Protein AF-A0AAW0JZE6-F1 (afdb_monomer_lite)

pLDDT: mean 93.61, std 4.69, range [60.53, 97.62]

Organism: Myodes glareolus (NCBI:txid447135)

Foldseek 3Di:
DADLPQLQVLLCVLVVHDSQKDAAPVCVVVSSPDNDNVSSVVCVVVVRIDRHDDDDDDCPVVVVVVVCVVVVNQVDPVNDDDDPCVVPND

Secondary structure (DSSP, 8-state):
----HHHHHHHHHHTT-SS-EEE-GGGHHHHHH--SHHHHHHHHHTTSEEEPPPPP---HHHHHHHHHHHTTTT-SGGG--S-HHHHS--

Radius of gyration: 24.69 Å; chains: 1; bounding box: 43×29×66 Å

Structure (mmCIF, N/CA/C/O backbone):
data_AF-A0AAW0JZE6-F1
#
_entry.id   AF-A0AAW0JZE6-F1
#
loop_
_atom_site.group_PDB
_atom_site.id
_atom_site.type_symbol
_atom_site.label_atom_id
_atom_site.label_alt_id
_atom_site.label_comp_id
_atom_site.label_asym_id
_atom_site.label_entity_id
_atom_site.label_seq_id
_atom_site.pdbx_PDB_ins_code
_atom_site.Cartn_x
_atom_site.Cartn_y
_atom_site.Cartn_z
_atom_site.occupancy
_atom_site.B_iso_or_equiv
_atom_site.auth_seq_id
_atom_site.auth_comp_id
_atom_site.auth_asym_id
_atom_site.auth_atom_id
_atom_site.pdbx_PDB_model_num
ATOM 1 N N . MET A 1 1 ? 2.793 1.222 29.839 1.00 60.53 1 MET A N 1
ATOM 2 C CA . MET A 1 1 ? 2.421 1.303 28.405 1.00 60.53 1 MET A CA 1
ATOM 3 C C . MET A 1 1 ? 1.324 0.292 28.114 1.00 60.53 1 MET A C 1
ATOM 5 O O . MET A 1 1 ? 1.481 -0.862 28.490 1.00 60.53 1 MET A O 1
ATOM 9 N N . SER A 1 2 ? 0.228 0.710 27.481 1.00 75.38 2 SER A N 1
ATOM 10 C CA . SER A 1 2 ? -0.874 -0.180 27.094 1.00 75.38 2 SER A CA 1
ATOM 11 C C . 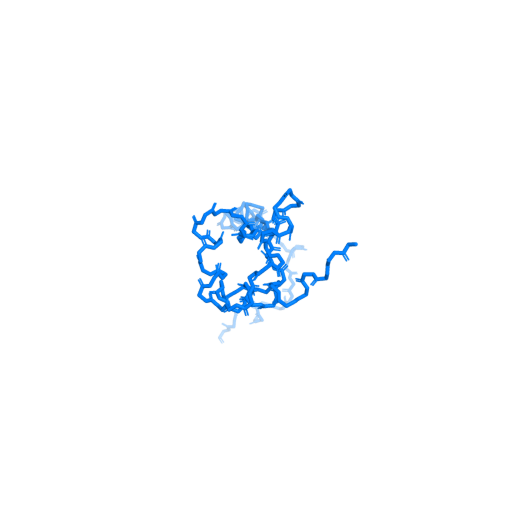SER A 1 2 ? -0.536 -0.977 25.823 1.00 75.38 2 SER A C 1
ATOM 13 O O . SER A 1 2 ? 0.134 -0.485 24.913 1.00 75.38 2 SER A O 1
ATOM 15 N N . MET A 1 3 ? -0.978 -2.235 25.747 1.00 87.62 3 MET A N 1
ATOM 16 C CA . MET A 1 3 ? -0.731 -3.102 24.589 1.00 87.62 3 MET A CA 1
ATOM 17 C C . MET A 1 3 ? -1.830 -2.920 23.524 1.00 87.62 3 MET A C 1
ATOM 19 O O . MET A 1 3 ? -2.922 -3.452 23.664 1.00 87.62 3 MET A O 1
ATOM 23 N N . LEU A 1 4 ? -1.522 -2.251 22.404 1.00 92.12 4 LEU A N 1
ATOM 24 C CA . LEU A 1 4 ? -2.481 -1.959 21.314 1.00 92.12 4 LEU A CA 1
ATOM 25 C C . LEU A 1 4 ? -2.564 -3.041 20.210 1.00 92.12 4 LEU A C 1
ATOM 27 O O . LEU A 1 4 ? -2.899 -2.763 19.052 1.00 92.12 4 LEU A O 1
ATOM 31 N N . ARG A 1 5 ? -2.209 -4.297 20.524 1.00 92.75 5 ARG A N 1
ATOM 32 C CA . ARG A 1 5 ? -2.181 -5.398 19.534 1.00 92.75 5 ARG A CA 1
ATOM 33 C C . ARG A 1 5 ? -3.576 -5.724 18.997 1.00 92.75 5 ARG A C 1
ATOM 35 O O . ARG A 1 5 ? -3.725 -5.957 17.795 1.00 92.75 5 ARG A O 1
ATOM 42 N N . LEU A 1 6 ? -4.587 -5.713 19.868 1.00 93.62 6 LEU A N 1
ATOM 43 C CA . LEU A 1 6 ? -5.975 -5.987 19.498 1.00 93.62 6 LEU A CA 1
ATOM 44 C C . LEU A 1 6 ? -6.500 -4.927 18.526 1.00 93.62 6 LEU A C 1
ATOM 46 O O . LEU A 1 6 ? -6.997 -5.267 17.454 1.00 93.62 6 LEU A O 1
ATOM 50 N N . GLN A 1 7 ? -6.324 -3.654 18.867 1.00 94.94 7 GLN A N 1
ATOM 51 C CA . GLN A 1 7 ? -6.793 -2.507 18.094 1.00 94.94 7 GLN A CA 1
ATOM 52 C C . GLN A 1 7 ? -6.148 -2.486 16.714 1.00 94.94 7 GLN A C 1
ATOM 54 O O . GLN A 1 7 ? -6.836 -2.323 15.710 1.00 94.94 7 GLN A O 1
ATOM 59 N N . LYS A 1 8 ? -4.839 -2.758 16.640 1.00 94.19 8 LYS A N 1
ATOM 60 C CA . LYS A 1 8 ? -4.122 -2.842 15.365 1.00 94.19 8 LYS A CA 1
ATOM 61 C C . LYS A 1 8 ? -4.646 -3.971 14.471 1.00 94.19 8 LYS A C 1
ATOM 63 O O . LYS A 1 8 ? -4.781 -3.774 13.264 1.00 94.19 8 LYS A O 1
ATOM 68 N N . ARG A 1 9 ? -4.985 -5.131 15.050 1.00 94.88 9 ARG A N 1
ATOM 69 C CA . ARG A 1 9 ? -5.599 -6.264 14.333 1.00 94.88 9 ARG A CA 1
ATOM 70 C C . ARG A 1 9 ? -7.015 -5.937 13.852 1.00 94.88 9 ARG A C 1
ATOM 72 O O . ARG A 1 9 ? -7.346 -6.212 12.702 1.00 94.88 9 ARG A O 1
ATOM 79 N N . LEU A 1 10 ? -7.847 -5.348 14.713 1.00 95.06 10 LEU A N 1
ATOM 80 C CA . LEU A 1 10 ? -9.217 -4.966 14.365 1.00 95.06 10 LEU A CA 1
ATOM 81 C C . LEU A 1 10 ? -9.236 -3.888 13.276 1.00 95.06 10 LEU A C 1
ATOM 83 O O . LEU A 1 10 ? -9.956 -4.042 12.295 1.00 95.06 10 LEU A O 1
ATOM 87 N N . ALA A 1 11 ? -8.404 -2.853 13.401 1.00 95.88 11 ALA A N 1
ATOM 88 C CA . ALA A 1 11 ? -8.276 -1.793 12.405 1.00 95.88 11 ALA A CA 1
ATOM 89 C C . ALA A 1 11 ? -7.818 -2.323 11.041 1.00 95.88 11 ALA A C 1
ATOM 91 O O . ALA A 1 11 ? -8.398 -1.958 10.025 1.00 95.88 11 ALA A O 1
ATOM 92 N N . SER A 1 12 ? -6.844 -3.237 11.018 1.00 96.00 12 SER A N 1
ATOM 93 C CA . SER A 1 12 ? -6.379 -3.902 9.791 1.00 96.00 12 SER A CA 1
ATOM 94 C C . SER A 1 12 ? -7.505 -4.683 9.102 1.00 96.00 12 SER A C 1
ATOM 96 O O . SER A 1 12 ? -7.709 -4.541 7.898 1.00 96.00 12 SER A O 1
ATOM 98 N N . SER A 1 13 ? -8.301 -5.434 9.871 1.00 94.25 13 SER A N 1
ATOM 99 C CA . SER A 1 13 ? -9.459 -6.168 9.346 1.00 94.25 13 SER A CA 1
ATOM 100 C C . SER A 1 13 ? -10.573 -5.245 8.840 1.00 94.25 13 SER A C 1
ATOM 102 O O . SER A 1 13 ? -11.226 -5.584 7.859 1.00 94.25 13 SER A O 1
ATOM 104 N N . VAL A 1 14 ? -10.801 -4.099 9.489 1.00 95.12 14 VAL A N 1
ATOM 105 C CA . VAL A 1 14 ? -11.839 -3.128 9.098 1.00 95.12 14 VAL A CA 1
ATOM 106 C C . VAL A 1 14 ? -11.439 -2.334 7.851 1.00 95.12 14 VAL A C 1
ATOM 108 O O . VAL A 1 14 ? -12.285 -2.103 6.995 1.00 95.12 14 VAL A O 1
ATOM 111 N N . LEU A 1 15 ? -10.169 -1.936 7.736 1.00 94.19 15 LEU A N 1
ATOM 112 C CA . LEU A 1 15 ? -9.630 -1.176 6.599 1.00 94.19 15 LEU A CA 1
ATOM 113 C C . LEU A 1 15 ? -9.236 -2.058 5.403 1.00 94.19 15 LEU A C 1
ATOM 115 O O . LEU A 1 15 ? -8.727 -1.533 4.417 1.00 94.19 15 LEU A O 1
ATOM 119 N N . LEU A 1 16 ? -9.418 -3.382 5.499 1.00 93.50 16 LEU A N 1
ATOM 120 C CA . LEU A 1 16 ? -8.984 -4.360 4.492 1.00 93.50 16 LEU A CA 1
ATOM 121 C C . LEU A 1 16 ? -7.506 -4.188 4.099 1.00 93.50 16 LEU A C 1
ATOM 123 O O . LEU A 1 16 ? -7.112 -4.362 2.947 1.00 93.50 16 LEU A O 1
ATOM 127 N N . CYS A 1 17 ? -6.668 -3.829 5.071 1.00 91.81 17 CYS A N 1
ATOM 128 C CA . CYS A 1 17 ? -5.252 -3.567 4.862 1.00 91.81 17 CYS A CA 1
ATOM 129 C C . CYS A 1 17 ? -4.400 -4.486 5.742 1.00 91.81 17 CYS A C 1
ATOM 131 O O . CYS A 1 17 ? -4.864 -5.014 6.747 1.00 91.81 17 CYS A O 1
ATOM 133 N N . GLY A 1 18 ? -3.135 -4.701 5.373 1.00 88.62 18 GLY A N 1
ATOM 134 C CA . GLY A 1 18 ? -2.197 -5.484 6.186 1.00 88.62 18 GLY A CA 1
ATOM 135 C C . GLY A 1 18 ? -1.678 -4.706 7.405 1.00 88.62 18 GLY A C 1
ATOM 136 O O . GLY A 1 18 ? -2.379 -3.925 8.041 1.00 88.62 18 GLY A O 1
ATOM 137 N N . LYS A 1 19 ? -0.375 -4.814 7.695 1.00 83.31 19 LYS A N 1
ATOM 138 C CA . LYS A 1 19 ? 0.294 -4.086 8.800 1.00 83.31 19 LYS A CA 1
ATOM 139 C C . LYS A 1 19 ? 0.400 -2.554 8.593 1.00 83.31 19 LYS A C 1
ATOM 141 O O . LYS A 1 19 ? 1.165 -1.889 9.293 1.00 83.31 19 LYS A O 1
ATOM 146 N N . LYS A 1 20 ? -0.342 -1.976 7.640 1.00 90.06 20 LYS A N 1
ATOM 147 C CA . LYS A 1 20 ? -0.276 -0.565 7.207 1.00 90.06 20 LYS A CA 1
ATOM 148 C C . LYS A 1 20 ? -1.218 0.366 7.987 1.00 90.06 20 LYS A C 1
ATOM 150 O O . LYS A 1 20 ? -1.626 1.398 7.471 1.00 90.06 20 LYS A O 1
ATOM 155 N N . VAL A 1 21 ? -1.515 0.040 9.240 1.00 94.62 21 VAL A N 1
ATOM 156 C CA . VAL A 1 21 ? -2.290 0.902 10.142 1.00 94.62 21 VAL A CA 1
ATOM 157 C C . VAL A 1 21 ? -1.346 1.804 10.935 1.00 94.62 21 VAL A C 1
ATOM 159 O O . VAL A 1 21 ? -0.347 1.329 11.491 1.00 94.62 21 VAL A O 1
ATOM 162 N N . TRP A 1 22 ? -1.661 3.093 10.977 1.00 94.62 22 TRP A N 1
ATOM 163 C CA . TRP A 1 22 ? -1.081 4.074 11.886 1.00 94.62 22 TRP A CA 1
ATOM 164 C C . TRP A 1 22 ? -2.076 4.377 13.012 1.00 94.62 22 TRP A C 1
ATOM 166 O O . TRP A 1 22 ? -3.279 4.445 12.768 1.00 94.62 22 TRP A O 1
ATOM 176 N N . LEU A 1 23 ? -1.562 4.485 14.235 1.00 94.19 23 LEU A N 1
ATOM 177 C CA . LEU A 1 23 ? -2.311 4.798 15.452 1.00 94.19 23 LEU A CA 1
ATOM 178 C C . LEU A 1 23 ? -1.692 6.068 16.031 1.00 94.19 23 LEU A C 1
ATOM 180 O O . LEU A 1 23 ? -0.463 6.119 16.140 1.00 94.19 23 LEU A O 1
ATOM 184 N N . ASP A 1 24 ? -2.513 7.045 16.400 1.00 94.06 24 ASP A N 1
ATOM 185 C CA . ASP A 1 24 ? -2.025 8.285 17.002 1.00 94.06 24 ASP A CA 1
ATOM 186 C C . ASP A 1 24 ? -1.362 8.016 18.374 1.00 94.06 24 ASP A C 1
ATOM 188 O O . ASP A 1 24 ? -2.023 7.498 19.284 1.00 94.06 24 ASP A O 1
ATOM 192 N N . PRO A 1 25 ? -0.067 8.351 18.562 1.00 93.50 25 PRO A N 1
ATOM 193 C CA . PRO A 1 25 ? 0.618 8.175 19.842 1.00 93.50 25 PRO A CA 1
ATOM 194 C C . PRO A 1 25 ? 0.047 9.056 20.967 1.00 93.50 25 PRO A C 1
ATOM 196 O O . PRO A 1 25 ? 0.133 8.675 22.136 1.00 93.50 25 PRO A O 1
ATOM 199 N N . ASN A 1 26 ? -0.577 10.191 20.641 1.00 92.81 26 ASN A N 1
ATOM 200 C CA . ASN A 1 26 ? -1.124 11.121 21.632 1.00 92.81 26 ASN A CA 1
ATOM 201 C C . ASN A 1 26 ? -2.473 10.649 22.193 1.00 92.81 26 ASN A C 1
ATOM 203 O O . ASN A 1 26 ? -2.841 10.988 23.316 1.00 92.81 26 ASN A O 1
ATOM 207 N N . LYS A 1 27 ? -3.211 9.835 21.429 1.00 90.75 27 LYS A N 1
ATOM 208 C CA . LYS A 1 27 ? -4.551 9.327 21.774 1.00 90.75 27 LYS A CA 1
ATOM 209 C C . LYS A 1 27 ? -4.542 7.855 22.191 1.00 90.75 27 LYS A C 1
ATOM 211 O O . LYS A 1 27 ? -5.553 7.162 22.123 1.00 90.75 27 LYS A O 1
ATOM 216 N N . THR A 1 28 ? -3.405 7.358 22.671 1.00 92.56 28 THR A N 1
ATOM 217 C CA . THR A 1 28 ? -3.213 5.941 23.033 1.00 92.56 28 THR A CA 1
ATOM 218 C C . THR A 1 28 ? -4.210 5.421 24.069 1.00 92.56 28 THR A C 1
ATOM 220 O O . THR A 1 28 ? -4.661 4.284 23.937 1.00 92.56 28 THR A O 1
ATOM 223 N N . ASN A 1 29 ? -4.596 6.231 25.059 1.00 92.12 29 ASN A N 1
ATOM 224 C CA . ASN A 1 29 ? -5.590 5.849 26.073 1.00 92.12 29 ASN A CA 1
ATOM 225 C C . ASN A 1 29 ? -7.001 5.700 25.481 1.00 92.12 29 ASN A C 1
ATOM 227 O O . ASN A 1 29 ? -7.711 4.748 25.799 1.00 92.12 29 ASN A O 1
ATOM 231 N N . GLU A 1 30 ? -7.384 6.601 24.577 1.00 91.81 30 GLU A N 1
ATOM 232 C CA . GLU A 1 30 ? -8.678 6.569 23.892 1.00 91.81 30 GLU A CA 1
ATOM 233 C C . GLU A 1 30 ? -8.763 5.346 22.971 1.00 91.81 30 GLU A C 1
ATOM 235 O O . GLU A 1 30 ? -9.698 4.549 23.060 1.00 91.81 30 GLU A O 1
ATOM 240 N N . ILE A 1 31 ? -7.711 5.113 22.182 1.00 94.31 31 ILE A N 1
ATOM 241 C CA . ILE A 1 31 ? -7.588 3.937 21.317 1.00 94.31 31 ILE A CA 1
ATOM 242 C C . ILE A 1 31 ? -7.616 2.645 22.148 1.00 94.31 31 ILE A C 1
ATOM 244 O O . ILE A 1 31 ? -8.286 1.688 21.762 1.00 94.31 31 ILE A O 1
ATOM 248 N N . ALA A 1 32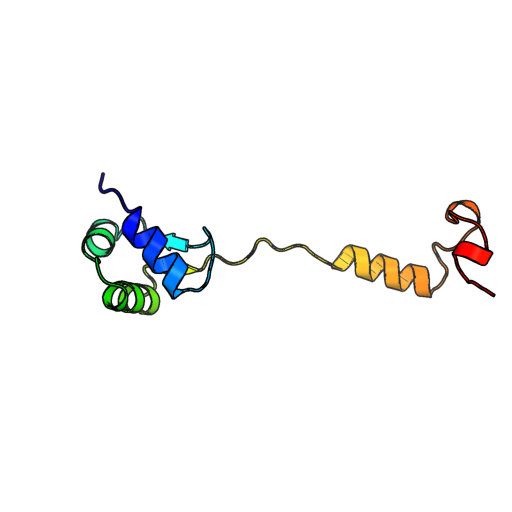 ? -6.935 2.601 23.298 1.00 94.19 32 ALA A N 1
ATOM 249 C CA . ALA A 1 32 ? -6.903 1.420 24.164 1.00 94.19 32 ALA A CA 1
ATOM 250 C C . ALA A 1 32 ? -8.287 1.026 24.705 1.00 94.19 32 ALA A C 1
ATOM 252 O O . ALA A 1 32 ? -8.533 -0.161 24.906 1.00 94.19 32 ALA A O 1
ATOM 253 N N . SER A 1 33 ? -9.198 1.988 24.894 1.00 92.88 33 SER A N 1
ATOM 254 C CA . SER A 1 33 ? -10.567 1.718 25.357 1.00 92.88 33 SER A CA 1
ATOM 255 C C . SER A 1 33 ? -11.486 1.116 24.280 1.00 92.88 33 SER A C 1
ATOM 257 O O . SER A 1 33 ? -12.536 0.553 24.598 1.00 92.88 33 SER A O 1
ATOM 259 N N . ALA A 1 34 ? -11.098 1.187 23.001 1.00 94.75 34 ALA A N 1
ATOM 260 C CA . ALA A 1 34 ? -11.871 0.631 21.896 1.00 94.75 34 ALA A CA 1
ATOM 261 C C . ALA A 1 34 ? -11.644 -0.884 21.746 1.00 94.75 34 ALA A C 1
ATOM 263 O O . ALA A 1 34 ? -10.578 -1.335 21.322 1.00 94.75 34 ALA A O 1
ATOM 264 N N . ASN A 1 35 ? -12.690 -1.666 22.025 1.00 93.31 35 ASN A N 1
ATOM 265 C CA . ASN A 1 35 ? -12.668 -3.133 21.995 1.00 93.31 35 ASN A CA 1
ATOM 266 C C . ASN A 1 35 ? -13.520 -3.729 20.861 1.00 93.31 35 ASN A C 1
ATOM 268 O O . ASN A 1 35 ? -13.328 -4.887 20.483 1.00 93.31 35 ASN A O 1
ATOM 272 N N . SER A 1 36 ? -14.445 -2.953 20.283 1.00 95.31 36 SER A N 1
ATOM 273 C CA . SER A 1 36 ? -15.334 -3.408 19.208 1.00 95.31 36 SER A CA 1
ATOM 274 C C . SER A 1 36 ? -14.938 -2.861 17.832 1.00 95.31 36 SER A C 1
ATOM 276 O O . SER A 1 36 ? -14.346 -1.790 17.690 1.00 95.31 36 SER A O 1
ATOM 278 N N . ARG A 1 37 ? -15.330 -3.568 16.762 1.00 96.25 37 ARG A N 1
ATOM 279 C CA . ARG A 1 37 ? -15.129 -3.087 15.379 1.00 96.25 37 ARG A CA 1
ATOM 280 C C . ARG A 1 37 ? -15.891 -1.790 15.090 1.00 96.25 37 ARG A C 1
ATOM 282 O O . ARG A 1 37 ? -15.437 -0.991 14.278 1.00 96.25 37 ARG A O 1
ATOM 289 N N . GLN A 1 38 ? -17.037 -1.580 15.736 1.00 96.19 38 GLN A N 1
ATOM 290 C CA . GLN A 1 38 ? -17.837 -0.362 15.580 1.00 96.19 38 GLN A CA 1
ATOM 291 C C . GLN A 1 38 ? -17.107 0.858 16.158 1.00 96.19 38 GLN A C 1
ATOM 293 O O . GLN A 1 38 ? -17.047 1.892 15.496 1.00 96.19 38 GLN A O 1
ATOM 298 N N . GLN A 1 39 ? -16.477 0.718 17.329 1.00 96.44 39 GLN A N 1
ATOM 299 C CA . GLN A 1 39 ? -15.645 1.772 17.921 1.00 96.44 39 GLN A CA 1
ATOM 300 C C . GLN A 1 39 ? -14.430 2.083 17.039 1.00 96.44 39 GLN A C 1
ATOM 302 O O . GLN A 1 39 ? -14.165 3.244 16.751 1.00 96.44 39 GLN A O 1
ATOM 307 N N . ILE A 1 40 ? -13.752 1.059 16.510 1.00 96.25 40 ILE A N 1
ATOM 308 C CA . ILE A 1 40 ? -12.628 1.250 15.580 1.00 96.25 40 ILE A CA 1
ATOM 309 C C . ILE A 1 40 ? -13.057 2.011 14.312 1.00 96.25 40 ILE A C 1
ATOM 311 O O . ILE A 1 40 ? -12.329 2.886 13.857 1.00 96.25 40 ILE A O 1
ATOM 315 N N . ARG A 1 41 ? -14.254 1.751 13.763 1.00 96.75 41 ARG A N 1
ATOM 316 C CA . ARG A 1 41 ? -14.800 2.537 12.636 1.00 96.75 41 ARG A CA 1
ATOM 317 C C . ARG A 1 41 ? -15.031 4.004 12.997 1.00 96.75 41 ARG A C 1
ATOM 319 O O . ARG A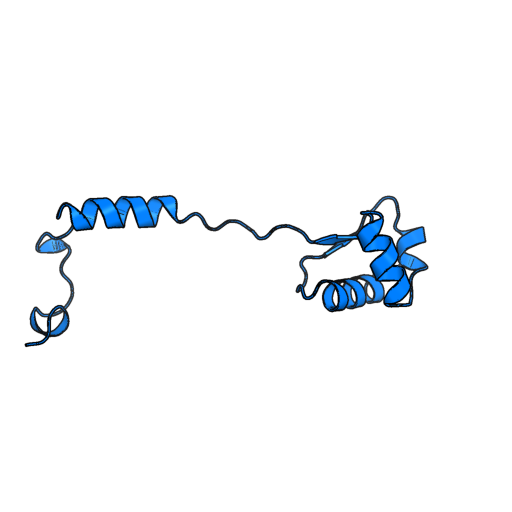 1 41 ? -14.838 4.860 12.141 1.00 96.75 41 ARG A O 1
ATOM 326 N N . LYS A 1 42 ? -15.439 4.297 14.237 1.00 96.56 42 LYS A N 1
ATOM 327 C CA . LYS A 1 42 ? -15.550 5.675 14.731 1.00 96.56 42 LYS A CA 1
ATOM 328 C C . LYS A 1 42 ? -14.171 6.345 14.756 1.00 96.56 42 LYS A C 1
ATOM 330 O O . LYS A 1 42 ? -14.003 7.356 14.096 1.00 96.56 42 LYS A O 1
ATOM 335 N N . LEU A 1 43 ? -13.169 5.700 15.356 1.00 95.75 43 LEU A N 1
ATOM 336 C CA . LEU A 1 43 ? -11.796 6.224 15.430 1.00 95.75 43 LEU A CA 1
ATOM 337 C C . LEU A 1 43 ? -11.127 6.429 14.059 1.00 95.75 43 LEU A C 1
ATOM 339 O O . LEU A 1 43 ? -10.297 7.320 13.902 1.00 95.75 43 LEU A O 1
ATOM 343 N N . ILE A 1 44 ? -11.481 5.610 13.063 1.00 95.69 44 ILE A N 1
ATOM 344 C CA . ILE A 1 44 ? -11.046 5.797 11.670 1.00 95.69 44 ILE A CA 1
ATOM 345 C C . ILE A 1 44 ? -11.684 7.054 11.065 1.00 95.69 44 ILE A C 1
ATOM 347 O O . ILE A 1 44 ? -10.993 7.821 10.402 1.00 95.69 44 ILE A O 1
ATOM 351 N N . ARG A 1 45 ? -12.986 7.280 11.293 1.00 95.81 45 ARG A N 1
ATOM 352 C CA . ARG A 1 45 ? -13.681 8.494 10.827 1.00 95.81 45 ARG A CA 1
ATOM 353 C C . ARG A 1 45 ? -13.156 9.754 11.511 1.00 95.81 45 ARG A C 1
ATOM 355 O O . ARG A 1 45 ? -13.007 10.769 10.846 1.00 95.81 45 ARG A O 1
ATOM 362 N N . ASP A 1 46 ? -12.817 9.648 12.792 1.00 94.31 46 ASP A N 1
ATOM 363 C CA . ASP A 1 46 ? -12.257 10.741 13.593 1.00 94.31 46 ASP A CA 1
ATOM 364 C C . ASP A 1 46 ? -10.767 11.006 13.270 1.00 94.31 46 ASP A C 1
ATOM 366 O O . ASP A 1 46 ? -10.178 11.950 13.786 1.00 94.31 46 ASP A O 1
ATOM 370 N N . GLY A 1 47 ? -10.131 10.176 12.430 1.00 93.44 47 GLY A N 1
ATOM 371 C CA . GLY A 1 47 ? -8.747 10.362 11.976 1.00 93.44 47 GLY A CA 1
ATOM 372 C C . GLY A 1 47 ? -7.663 9.927 12.968 1.00 93.44 47 GLY A C 1
ATOM 373 O O . GLY A 1 47 ? -6.479 10.087 12.688 1.00 93.44 47 GLY A O 1
ATOM 374 N N . GLN A 1 48 ? -8.028 9.325 14.101 1.00 94.38 48 GLN A N 1
ATOM 375 C CA . GLN A 1 48 ? -7.065 8.813 15.090 1.00 94.38 48 GLN A CA 1
ATOM 376 C C . GLN A 1 48 ? -6.383 7.513 14.625 1.00 94.38 48 GLN A C 1
ATOM 378 O O . GLN A 1 48 ? -5.282 7.166 15.062 1.00 94.38 48 GLN A O 1
ATOM 383 N N . ILE A 1 49 ? -7.052 6.775 13.733 1.00 94.88 49 ILE A N 1
ATOM 384 C CA . ILE A 1 49 ? -6.532 5.576 13.075 1.00 94.88 49 ILE A CA 1
ATOM 385 C C . ILE A 1 49 ? -6.509 5.827 11.572 1.00 94.88 49 ILE A C 1
ATOM 387 O O . ILE A 1 49 ? -7.552 6.021 10.954 1.00 94.88 49 ILE A O 1
ATOM 391 N N . ILE A 1 50 ? -5.321 5.761 10.972 1.00 95.00 50 ILE A N 1
ATOM 392 C CA . ILE A 1 50 ? -5.119 6.112 9.562 1.00 95.00 50 ILE A CA 1
ATOM 393 C C . ILE A 1 50 ? -4.526 4.930 8.799 1.00 95.00 50 ILE A C 1
ATOM 395 O O . ILE A 1 50 ? -3.645 4.210 9.284 1.00 95.00 50 ILE A O 1
ATOM 399 N N . TRP A 1 51 ? -4.981 4.744 7.561 1.00 94.56 51 TRP A N 1
ATOM 400 C CA . TRP A 1 51 ? -4.310 3.864 6.615 1.00 94.56 51 TRP A CA 1
ATOM 401 C C . TRP A 1 51 ? -3.082 4.569 6.028 1.00 94.56 51 TRP A C 1
ATOM 403 O O . TRP A 1 51 ? -3.198 5.552 5.300 1.00 94.56 51 TRP A O 1
ATOM 413 N N . LYS A 1 52 ? -1.884 4.052 6.324 1.00 93.31 52 LYS A N 1
ATOM 414 C CA . LYS A 1 52 ? -0.648 4.574 5.733 1.00 93.31 52 LYS A CA 1
ATOM 415 C C . LYS A 1 52 ? -0.632 4.347 4.219 1.00 93.31 52 LYS A C 1
ATOM 417 O O . LYS A 1 52 ? -0.891 3.213 3.790 1.00 93.31 52 LYS A O 1
ATOM 422 N N . PRO A 1 53 ? -0.234 5.358 3.426 1.00 92.50 53 PRO A N 1
ATOM 423 C CA . PRO A 1 53 ? -0.092 5.194 1.991 1.00 92.50 53 PRO A CA 1
ATOM 424 C C . PRO A 1 53 ? 0.928 4.102 1.667 1.00 92.50 53 PRO A C 1
ATOM 426 O O . PRO A 1 53 ? 1.808 3.747 2.461 1.00 92.50 53 PRO A O 1
ATOM 429 N N . VAL A 1 54 ? 0.789 3.524 0.478 1.00 91.88 54 VAL A N 1
ATOM 430 C CA . VAL A 1 54 ? 1.738 2.526 -0.005 1.00 91.88 54 VAL A CA 1
ATOM 431 C C . VAL A 1 54 ? 3.071 3.187 -0.350 1.00 91.88 54 VAL A C 1
ATOM 433 O O . VAL A 1 54 ? 3.108 4.292 -0.882 1.00 91.88 54 VAL A O 1
ATOM 436 N N . THR A 1 55 ? 4.176 2.492 -0.077 1.00 92.06 55 THR A N 1
ATOM 437 C CA . THR A 1 55 ? 5.489 2.895 -0.584 1.00 92.06 55 THR A CA 1
ATOM 438 C C . THR A 1 55 ? 5.445 2.917 -2.110 1.00 92.06 55 THR A C 1
ATOM 440 O O . THR A 1 55 ? 5.064 1.926 -2.734 1.00 92.06 55 THR A O 1
ATOM 443 N N . VAL A 1 56 ? 5.804 4.054 -2.703 1.00 94.12 56 VAL A N 1
ATOM 444 C CA . VAL A 1 56 ? 5.695 4.272 -4.147 1.00 94.12 56 VAL A CA 1
ATOM 445 C C . VAL A 1 56 ? 6.834 3.563 -4.880 1.00 94.12 56 VAL A C 1
ATOM 447 O O . VAL A 1 56 ? 8.006 3.785 -4.582 1.00 94.12 56 VAL A O 1
ATOM 450 N N . TYR A 1 57 ? 6.495 2.761 -5.892 1.00 96.19 57 TYR A N 1
ATOM 451 C CA . TYR A 1 57 ? 7.445 2.256 -6.884 1.00 96.19 57 TYR A CA 1
ATOM 452 C C . TYR A 1 57 ? 7.221 2.980 -8.216 1.00 96.19 57 TYR A C 1
ATOM 454 O O . TYR A 1 57 ? 6.225 2.756 -8.905 1.00 96.19 57 TYR A O 1
ATOM 462 N N . SER A 1 58 ? 8.134 3.886 -8.574 1.00 95.62 58 SER A N 1
ATOM 463 C CA . SER A 1 58 ? 7.979 4.714 -9.774 1.00 95.62 58 SER A CA 1
ATOM 464 C C . SER A 1 58 ? 8.210 3.922 -11.064 1.00 95.62 58 SER A C 1
ATOM 466 O O . SER A 1 58 ? 9.234 3.257 -11.235 1.00 95.62 58 SER A O 1
ATOM 468 N N . ARG A 1 59 ? 7.290 4.073 -12.027 1.00 97.00 59 ARG A N 1
ATOM 469 C CA . ARG A 1 59 ? 7.405 3.508 -13.384 1.00 97.00 59 ARG A CA 1
ATOM 470 C C . ARG A 1 59 ? 8.112 4.424 -14.383 1.00 97.00 59 ARG A C 1
ATOM 472 O O . ARG A 1 59 ? 8.360 3.997 -15.510 1.00 97.00 59 ARG A O 1
ATOM 479 N N . ALA A 1 60 ? 8.494 5.639 -13.984 1.00 97.44 60 ALA A N 1
ATOM 480 C CA . ALA A 1 60 ? 9.039 6.655 -14.888 1.00 97.44 60 ALA A CA 1
ATOM 481 C C . ALA A 1 60 ? 10.255 6.160 -15.693 1.00 97.44 60 ALA A C 1
ATOM 483 O O . ALA A 1 60 ? 10.321 6.349 -16.907 1.00 97.44 60 ALA A O 1
ATOM 484 N N . ARG A 1 61 ? 11.189 5.446 -15.045 1.00 96.88 61 ARG A N 1
ATOM 485 C CA . ARG A 1 61 ? 12.371 4.872 -15.719 1.00 96.88 61 ARG A CA 1
ATOM 486 C C . ARG A 1 61 ? 11.998 3.784 -16.729 1.00 96.88 61 ARG A C 1
ATOM 488 O O . ARG A 1 61 ? 12.516 3.777 -17.841 1.00 96.88 61 ARG A O 1
ATOM 495 N N . CYS A 1 62 ? 11.073 2.895 -16.365 1.00 97.19 62 CYS A N 1
ATOM 496 C CA . CYS A 1 62 ? 10.588 1.834 -17.249 1.00 97.19 62 CYS A CA 1
ATOM 497 C C . CYS A 1 62 ? 9.874 2.417 -18.479 1.00 97.19 62 CYS A C 1
ATOM 499 O O . CYS A 1 62 ? 10.146 1.998 -19.604 1.00 97.19 62 CYS A O 1
ATOM 501 N N . TRP A 1 63 ? 9.021 3.427 -18.292 1.00 97.56 63 TRP A N 1
ATOM 502 C CA . TRP A 1 63 ? 8.336 4.104 -19.394 1.00 97.56 63 TRP A CA 1
ATOM 503 C C . TRP A 1 63 ? 9.299 4.861 -20.302 1.00 97.56 63 TRP A C 1
ATOM 505 O O . TRP A 1 63 ? 9.211 4.709 -21.518 1.00 97.56 63 TRP A O 1
ATOM 515 N N . LYS A 1 64 ? 10.270 5.590 -19.735 1.00 97.62 64 LYS A N 1
ATOM 516 C CA . LYS A 1 64 ? 11.332 6.243 -20.512 1.00 97.62 64 LYS A CA 1
ATOM 517 C C . LYS A 1 64 ? 12.067 5.231 -21.394 1.00 97.62 64 LYS A C 1
ATOM 519 O O . LYS A 1 64 ? 12.187 5.461 -22.593 1.00 97.62 64 LYS A O 1
ATOM 524 N N . ASN A 1 65 ? 12.469 4.090 -20.830 1.00 97.00 65 ASN A N 1
ATOM 525 C CA . ASN A 1 65 ? 13.135 3.025 -21.583 1.00 97.00 65 ASN A CA 1
ATOM 526 C C . ASN A 1 65 ? 12.221 2.394 -22.642 1.00 97.00 65 ASN A C 1
ATOM 528 O O . ASN A 1 65 ? 12.660 2.111 -23.748 1.00 97.00 65 ASN A O 1
ATOM 532 N N . THR A 1 66 ? 10.937 2.199 -22.342 1.00 97.44 66 THR A N 1
ATOM 533 C CA . THR A 1 66 ? 9.977 1.651 -23.313 1.00 97.44 66 THR A CA 1
ATOM 534 C C . THR A 1 66 ? 9.812 2.595 -24.506 1.00 97.44 66 THR A C 1
ATOM 536 O O . THR A 1 66 ? 9.827 2.151 -25.651 1.00 97.44 66 THR A O 1
ATOM 539 N N . LEU A 1 67 ? 9.711 3.905 -24.260 1.00 97.62 67 LEU A N 1
ATOM 540 C CA . LEU A 1 67 ? 9.623 4.919 -25.311 1.00 97.62 67 LEU A CA 1
ATOM 541 C C . LEU A 1 67 ? 10.902 4.989 -26.157 1.00 97.62 67 LEU A C 1
ATOM 543 O O . LEU A 1 67 ? 10.813 5.157 -27.371 1.00 97.62 67 LEU A O 1
ATOM 547 N N . THR A 1 68 ? 12.088 4.834 -25.560 1.00 96.94 68 THR A N 1
ATOM 548 C CA . THR A 1 68 ? 13.347 4.801 -26.322 1.00 96.94 68 THR A CA 1
ATOM 549 C C . THR A 1 68 ? 13.525 3.495 -27.098 1.00 96.94 68 THR A C 1
ATOM 551 O O . THR A 1 68 ? 13.975 3.547 -28.241 1.00 96.94 68 THR A O 1
ATOM 554 N N . CYS A 1 69 ? 13.112 2.348 -26.547 1.00 94.75 69 CYS A N 1
ATOM 555 C CA . CYS A 1 69 ? 13.064 1.067 -27.261 1.00 94.75 69 CYS A CA 1
ATOM 556 C C . CYS A 1 69 ? 12.094 1.100 -28.448 1.00 94.75 69 CYS A C 1
ATOM 558 O O . CYS A 1 69 ? 12.444 0.602 -29.508 1.00 94.75 69 CYS A O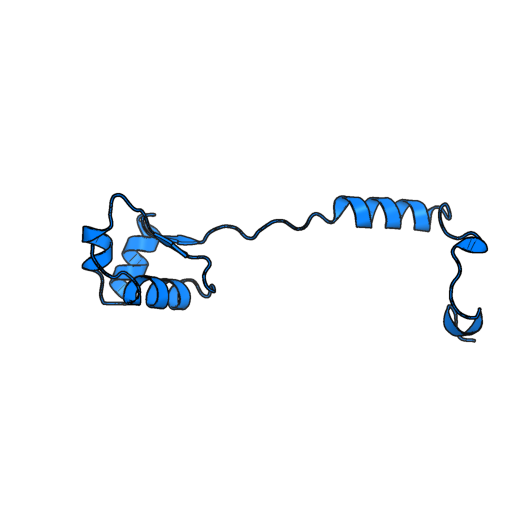 1
ATOM 560 N N . ARG A 1 70 ? 10.919 1.737 -28.310 1.00 94.69 70 ARG A N 1
ATOM 561 C CA . ARG A 1 70 ? 9.974 1.954 -29.427 1.00 94.69 70 ARG A CA 1
ATOM 562 C C . ARG A 1 70 ? 10.569 2.802 -30.550 1.00 94.69 70 ARG A C 1
ATOM 564 O O . ARG A 1 70 ? 10.237 2.598 -31.706 1.00 94.69 70 ARG A O 1
ATOM 571 N N . LYS A 1 71 ? 11.471 3.728 -30.212 1.00 96.56 71 LYS A N 1
ATOM 572 C CA . LYS A 1 71 ? 12.282 4.495 -31.174 1.00 96.56 71 LYS A CA 1
ATOM 573 C C . LYS A 1 71 ? 13.540 3.733 -31.631 1.00 96.56 71 LYS A C 1
ATOM 575 O O . LYS A 1 71 ? 14.476 4.355 -32.122 1.00 96.56 71 LYS A O 1
ATOM 580 N N . SER A 1 72 ? 13.610 2.425 -31.381 1.00 93.56 72 SER A N 1
ATOM 581 C CA . SER A 1 72 ? 14.712 1.516 -31.729 1.00 93.56 72 SER A CA 1
ATOM 582 C C . SER A 1 72 ? 16.078 1.824 -31.092 1.00 93.56 72 SER A C 1
ATOM 584 O O . SER A 1 72 ? 17.079 1.206 -31.444 1.00 93.56 72 SER A O 1
ATOM 586 N N . ARG A 1 73 ? 16.155 2.710 -30.087 1.00 94.31 73 ARG A N 1
ATOM 587 C CA . ARG A 1 73 ? 17.435 3.194 -29.517 1.00 94.31 73 ARG A CA 1
ATOM 588 C C . ARG A 1 73 ? 18.175 2.189 -28.622 1.00 94.31 73 ARG A C 1
ATOM 590 O O . ARG A 1 73 ? 19.325 2.420 -28.267 1.00 94.31 73 ARG A O 1
ATOM 597 N N . HIS A 1 74 ? 17.540 1.079 -28.246 1.00 92.94 74 HIS A N 1
ATOM 598 C CA . HIS A 1 74 ? 18.144 0.023 -27.416 1.00 92.94 74 HIS A CA 1
ATOM 599 C C . HIS A 1 74 ? 17.906 -1.389 -27.981 1.00 92.94 74 HIS A C 1
ATOM 601 O O . HIS A 1 74 ? 17.827 -2.352 -27.222 1.00 92.94 74 HIS A O 1
ATOM 607 N N . MET A 1 75 ? 17.784 -1.520 -29.308 1.00 92.56 75 MET A N 1
ATOM 608 C CA . MET A 1 75 ? 17.511 -2.796 -29.993 1.00 92.56 75 MET A CA 1
ATOM 609 C C . MET A 1 75 ? 18.696 -3.340 -30.816 1.00 92.56 75 MET A C 1
ATOM 611 O O . MET A 1 75 ? 18.508 -4.241 -31.626 1.00 92.56 75 MET A O 1
ATOM 615 N N . GLY A 1 76 ? 19.912 -2.819 -30.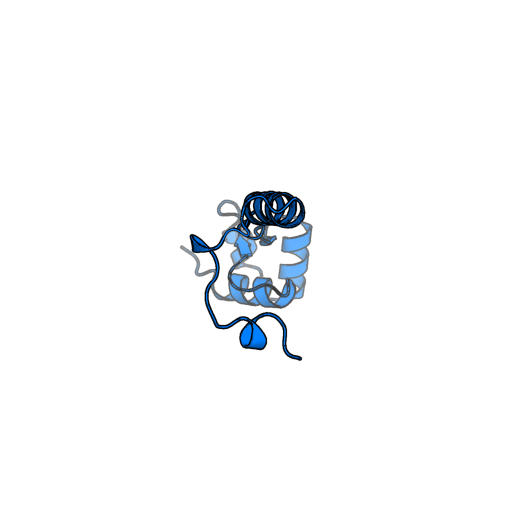624 1.00 93.69 76 GLY A N 1
ATOM 616 C CA . GLY A 1 76 ? 21.106 -3.279 -31.349 1.00 93.69 76 GLY A CA 1
ATOM 617 C C . GLY A 1 76 ? 21.566 -4.696 -30.971 1.00 93.69 76 GLY A C 1
ATOM 618 O O . GLY A 1 76 ? 21.189 -5.216 -29.919 1.00 93.69 76 GLY A O 1
ATOM 619 N N . ILE A 1 77 ? 22.438 -5.285 -31.802 1.00 94.69 77 ILE A N 1
ATOM 620 C CA . ILE A 1 77 ? 22.895 -6.691 -31.725 1.00 94.69 77 ILE A CA 1
ATOM 621 C C . ILE A 1 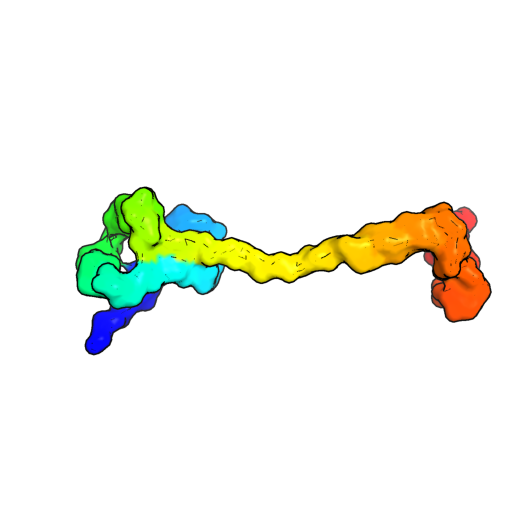77 ? 23.406 -7.070 -30.325 1.00 94.69 77 ILE A C 1
ATOM 623 O O . ILE A 1 77 ? 22.982 -8.077 -29.770 1.00 94.69 77 ILE A O 1
ATOM 627 N N . GLY A 1 78 ? 24.222 -6.222 -29.689 1.00 95.31 78 GLY A N 1
ATOM 628 C CA . GLY A 1 78 ? 24.767 -6.488 -28.348 1.00 95.31 78 GLY A CA 1
ATOM 629 C C . GLY A 1 78 ? 23.743 -6.481 -27.199 1.00 95.31 78 GLY A C 1
ATOM 630 O O . GLY A 1 78 ? 24.068 -6.869 -26.079 1.00 95.31 78 GLY A O 1
ATOM 631 N N . LYS A 1 79 ? 22.502 -6.031 -27.433 1.00 94.00 79 LYS A N 1
ATOM 632 C CA . LYS A 1 79 ? 21.393 -6.123 -26.464 1.00 94.00 79 LYS A CA 1
ATOM 633 C C . LYS A 1 79 ? 20.479 -7.317 -26.730 1.00 94.00 79 LYS A C 1
ATOM 635 O O . LYS A 1 79 ? 19.613 -7.606 -25.901 1.00 94.00 79 LYS A O 1
ATOM 640 N N . LEU A 1 80 ? 20.642 -7.999 -27.863 1.00 93.31 80 LEU A N 1
ATOM 641 C CA . LEU A 1 80 ? 19.842 -9.164 -28.198 1.00 93.31 80 LEU A CA 1
ATOM 642 C C . LEU A 1 80 ? 20.295 -10.346 -27.340 1.00 93.31 80 LEU A C 1
ATOM 644 O O . LEU A 1 80 ? 21.466 -10.707 -27.311 1.00 93.31 80 LEU A O 1
ATOM 648 N N . LYS A 1 81 ? 19.342 -10.946 -26.631 1.00 94.00 81 LYS A N 1
ATOM 649 C CA . LYS A 1 81 ? 19.503 -12.236 -25.959 1.00 94.00 81 LYS A CA 1
ATOM 650 C C . LYS A 1 81 ? 18.472 -13.206 -26.535 1.00 94.00 81 LYS A C 1
ATOM 652 O O . LYS A 1 81 ? 17.368 -12.770 -26.876 1.00 94.00 81 LYS A O 1
ATOM 657 N N . GLY A 1 82 ? 18.839 -14.483 -26.633 1.00 93.94 82 GLY A N 1
ATOM 658 C CA . GLY A 1 82 ? 18.032 -15.529 -27.274 1.00 93.94 82 GLY A CA 1
ATOM 659 C C . GLY A 1 82 ? 18.153 -15.551 -28.804 1.00 93.94 82 GLY A C 1
ATOM 660 O O . GLY A 1 82 ? 18.645 -14.603 -29.416 1.00 93.94 82 GLY A O 1
ATOM 661 N N . THR A 1 83 ? 17.709 -16.649 -29.422 1.00 94.88 83 THR A N 1
ATOM 662 C CA . THR A 1 83 ? 17.691 -16.815 -30.885 1.00 94.88 83 THR A CA 1
ATOM 663 C C . THR A 1 83 ? 16.581 -15.976 -31.529 1.00 94.88 83 THR A C 1
ATOM 665 O O . THR A 1 83 ? 15.629 -15.565 -30.863 1.00 94.88 83 THR A O 1
ATOM 668 N N . ALA A 1 84 ? 16.672 -15.724 -32.841 1.00 94.25 84 ALA A N 1
ATOM 669 C CA . ALA A 1 84 ? 15.640 -14.983 -33.575 1.00 94.25 84 ALA A CA 1
ATOM 670 C C . ALA A 1 84 ? 14.254 -15.638 -33.435 1.00 94.25 84 ALA A C 1
ATOM 672 O O . ALA A 1 84 ? 13.290 -14.946 -33.119 1.00 94.25 84 ALA A O 1
ATOM 673 N N . ASN A 1 85 ? 14.196 -16.969 -33.553 1.00 95.25 85 ASN A N 1
ATOM 674 C CA . ASN A 1 85 ? 12.967 -17.748 -33.398 1.00 95.25 85 ASN A CA 1
ATOM 675 C C . ASN A 1 85 ? 12.381 -17.664 -31.975 1.00 95.25 85 ASN A C 1
ATOM 677 O O . ASN A 1 85 ? 11.172 -17.657 -31.805 1.00 95.25 85 ASN A O 1
ATOM 681 N N . ALA A 1 86 ? 13.218 -17.543 -30.936 1.00 94.81 86 ALA A N 1
ATOM 682 C CA . ALA A 1 86 ? 12.733 -17.369 -29.562 1.00 94.81 86 ALA A CA 1
ATOM 683 C C . ALA A 1 86 ? 12.143 -15.970 -29.310 1.00 94.81 86 ALA A C 1
ATOM 685 O O . ALA A 1 86 ? 11.286 -15.796 -28.449 1.00 94.81 86 ALA A O 1
ATOM 686 N N . ARG A 1 87 ? 12.622 -14.955 -30.037 1.00 93.19 87 ARG A N 1
ATOM 687 C CA . ARG A 1 87 ? 12.141 -13.571 -29.913 1.00 93.19 87 ARG A CA 1
ATOM 688 C C . ARG A 1 87 ? 10.881 -13.326 -30.737 1.00 93.19 87 ARG A C 1
ATOM 690 O O . ARG A 1 87 ? 10.028 -12.556 -30.312 1.00 93.19 87 ARG A O 1
ATOM 697 N N . MET A 1 88 ? 10.824 -13.932 -31.919 1.00 94.50 88 MET A N 1
ATOM 698 C CA . MET A 1 88 ? 9.742 -13.849 -32.896 1.00 94.50 88 MET A CA 1
ATOM 699 C C . MET A 1 88 ? 9.589 -15.243 -33.529 1.00 94.50 88 MET A C 1
ATOM 701 O O . MET A 1 88 ? 10.315 -15.545 -34.482 1.00 94.50 88 MET A O 1
ATOM 705 N N . PRO A 1 89 ? 8.717 -16.107 -32.979 1.00 94.50 89 PRO A N 1
ATOM 706 C CA . PRO A 1 89 ? 8.450 -17.424 -33.548 1.00 94.50 89 PRO A CA 1
ATOM 707 C C . PRO A 1 89 ? 7.883 -17.294 -34.961 1.00 94.50 89 PRO A C 1
ATOM 709 O O . PRO A 1 89 ? 7.064 -16.406 -35.210 1.00 94.50 89 PRO A O 1
ATOM 712 N N . LYS A 1 90 ? 8.350 -18.149 -35.872 1.00 84.81 90 LYS A N 1
ATOM 713 C CA . LYS A 1 90 ? 7.744 -18.309 -37.199 1.00 84.81 90 LYS A CA 1
ATOM 714 C C . LYS A 1 90 ? 6.508 -19.192 -37.144 1.00 84.81 90 LYS A C 1
ATOM 716 O O . LYS A 1 90 ? 6.516 -20.145 -36.335 1.00 84.81 90 LYS A O 1
#

Sequence (90 aa):
MSMLRLQKRLASSVLLCGKKVWLDPNKTNEIASANSRQQIRKLIRDGQIIWKPVTVYSRARCWKNTLTCRKSRHMGIGKLKGTANARMPK

InterPro domains:
  IPR000196 Large ribosomal subunit protein eL19 domain [SM01416] (3-90)
  IPR015972 Large ribosomal subunit protein eL19, domain 1 [G3DSA:1.10.1650.10] (1-55)
  IPR035970 Large ribosomal subunit protein eL19 superfamily [SSF48140] (3-90)
  IPR039547 Large ribosomal subunit protein eL19 [PTHR10722] (1-90)
  IPR057259 Ribosomal protein L19e, N-terminal domain [PF01280] (3-53)
  IPR057260 Ribosomal protein L19e, C-terminal domain [PF25476] (56-90)